Protein AF-A0A7V2NS72-F1 (afdb_monomer_lite)

Sequence (152 aa):
MERSGKQVSINKVNKILHVSPDTSKRYLSYFEKTYLIHLISRYGTTNEMILSPKKIFACDLGIKYLFVGERDLGSYFENYIYMNIRNSRDIFYLYQNRIEIDFITSDKILIESKYYSEMNEKQKKLFESYPAEKRILVNGIQELHKIDEIIA

Secondary structure (DSSP, 8-state):
-TTTTEE--HHHHHHHHT--HHHHHHHHHHHHHTTSEEEEPBSS-HHHHHHSPPEEEES-HHHHHHHHGGGGHHHHHHHHHHHHHTTTS-EEEEEETTEEEEEEETT-EEEEEESS-PPPHHHHHHHHHS--SEEEEEESGGGGGGGGGGT-

Foldseek 3Di:
DVQALHFDDLVVQCVVVVHDSVVSVVVVVVCCVVLQKPWAFEPDDPVRRVPGGTHIAGSDVVVVCVPPNPPCVQSSQLNVLCNLQVPQFRWHWYADPNETQSIAGPQFEGEHEAAQDDDDPVNVVCQVPPDGPHYYYQYHDVRCVSSVVSND

Structure (mmCIF, N/CA/C/O backbone):
data_AF-A0A7V2NS72-F1
#
_entry.id   AF-A0A7V2NS72-F1
#
loop_
_atom_site.group_PDB
_atom_site.id
_atom_site.type_symbol
_atom_site.label_atom_id
_atom_site.label_alt_id
_atom_site.label_comp_id
_atom_site.label_asym_id
_atom_site.label_entity_id
_atom_site.label_seq_id
_atom_site.pdbx_PDB_ins_code
_atom_site.Cartn_x
_atom_site.Cartn_y
_atom_site.Cartn_z
_atom_site.occupancy
_atom_site.B_iso_or_equiv
_atom_site.auth_seq_id
_atom_site.auth_comp_id
_atom_site.auth_asym_id
_atom_site.auth_atom_id
_atom_site.pdbx_PDB_model_num
ATOM 1 N N . MET A 1 1 ? 8.636 -7.579 -8.882 1.00 62.16 1 MET A N 1
ATOM 2 C CA . MET A 1 1 ? 8.288 -8.599 -7.871 1.00 62.16 1 MET A CA 1
ATOM 3 C C . MET A 1 1 ? 8.854 -8.289 -6.489 1.00 62.16 1 MET A C 1
ATOM 5 O O . MET A 1 1 ? 8.064 -8.077 -5.584 1.00 62.16 1 MET A O 1
ATOM 9 N N . GLU A 1 2 ? 10.174 -8.147 -6.317 1.00 69.19 2 GLU A N 1
ATOM 10 C CA . GLU A 1 2 ? 10.823 -7.829 -5.015 1.00 69.19 2 GLU A CA 1
ATOM 11 C C . GLU A 1 2 ? 10.318 -6.536 -4.333 1.00 69.19 2 GLU A C 1
ATOM 13 O O . GLU A 1 2 ? 10.476 -6.316 -3.137 1.00 69.19 2 GLU A O 1
ATOM 18 N N . ARG A 1 3 ? 9.696 -5.645 -5.108 1.00 71.19 3 ARG A N 1
ATOM 19 C CA . ARG A 1 3 ? 9.143 -4.366 -4.639 1.00 71.19 3 ARG A CA 1
ATOM 20 C C . ARG A 1 3 ? 7.637 -4.390 -4.388 1.00 71.19 3 ARG A C 1
ATOM 22 O O . ARG A 1 3 ? 7.044 -3.330 -4.248 1.00 71.19 3 ARG A O 1
ATOM 29 N N . SER A 1 4 ? 7.029 -5.569 -4.375 1.00 75.00 4 SER A N 1
ATOM 30 C CA . SER A 1 4 ? 5.638 -5.733 -3.963 1.00 75.00 4 SER A CA 1
ATOM 31 C C . SER A 1 4 ? 5.424 -5.160 -2.559 1.00 75.00 4 SER A C 1
ATOM 33 O O . SER A 1 4 ? 6.295 -5.310 -1.705 1.00 75.00 4 SER A O 1
ATOM 35 N N . GLY A 1 5 ? 4.289 -4.509 -2.322 1.00 74.31 5 GLY A N 1
ATOM 36 C CA . GLY A 1 5 ? 4.026 -3.816 -1.061 1.00 74.31 5 GLY A CA 1
ATOM 37 C C . GLY A 1 5 ? 4.900 -2.572 -0.859 1.00 74.31 5 GLY A C 1
ATOM 38 O O . GLY A 1 5 ? 5.053 -2.089 0.252 1.00 74.31 5 GLY A O 1
ATOM 39 N N . LYS A 1 6 ? 5.531 -2.025 -1.911 1.00 89.00 6 LYS A N 1
ATOM 40 C CA . LYS A 1 6 ? 6.343 -0.796 -1.807 1.00 89.00 6 LYS A CA 1
ATOM 41 C C . LYS A 1 6 ? 5.871 0.267 -2.788 1.00 89.00 6 LYS A C 1
ATOM 43 O O . LYS A 1 6 ? 5.380 -0.025 -3.878 1.00 89.00 6 LYS A O 1
ATOM 48 N N . GLN A 1 7 ? 6.080 1.524 -2.415 1.00 90.81 7 GLN A N 1
ATOM 49 C CA . GLN A 1 7 ? 5.826 2.673 -3.278 1.00 90.81 7 GLN A CA 1
ATOM 50 C C . GLN A 1 7 ? 6.767 2.676 -4.500 1.00 90.81 7 GLN A C 1
ATOM 52 O O . GLN A 1 7 ? 7.995 2.552 -4.382 1.00 90.81 7 GLN A O 1
ATOM 57 N N . VAL A 1 8 ? 6.204 2.841 -5.699 1.00 90.12 8 VAL A N 1
ATOM 58 C CA . VAL A 1 8 ? 6.950 2.882 -6.962 1.00 90.12 8 VAL A CA 1
ATOM 59 C C . VAL A 1 8 ? 7.426 4.299 -7.250 1.00 90.12 8 VAL A C 1
ATOM 61 O O . VAL A 1 8 ? 6.644 5.221 -7.459 1.00 90.12 8 VAL A O 1
ATOM 64 N N . SER A 1 9 ? 8.744 4.464 -7.349 1.00 90.19 9 SER A N 1
ATOM 65 C CA . SER A 1 9 ? 9.353 5.712 -7.808 1.00 90.19 9 SER A CA 1
ATOM 66 C C . SER A 1 9 ? 9.597 5.665 -9.314 1.00 90.19 9 SER A C 1
ATOM 68 O O . SER A 1 9 ? 10.502 4.965 -9.774 1.00 90.19 9 SER A O 1
ATOM 70 N N . ILE A 1 10 ? 8.844 6.465 -10.073 1.00 89.12 10 ILE A N 1
ATOM 71 C CA . ILE A 1 10 ? 9.042 6.649 -11.522 1.00 89.12 10 ILE A CA 1
ATOM 72 C C . ILE A 1 10 ? 10.473 7.101 -11.833 1.00 89.12 10 ILE A C 1
ATOM 74 O O . ILE A 1 10 ? 11.095 6.593 -12.760 1.00 89.12 10 ILE A O 1
ATOM 78 N N . ASN A 1 11 ? 11.037 7.990 -11.013 1.00 88.31 11 ASN A N 1
ATOM 79 C CA . ASN A 1 11 ? 12.413 8.457 -11.183 1.00 88.31 11 ASN A CA 1
ATOM 80 C C . ASN A 1 11 ? 13.432 7.325 -11.014 1.00 88.31 11 ASN A C 1
ATOM 82 O O . ASN A 1 11 ? 14.449 7.306 -11.703 1.00 88.31 11 ASN A O 1
ATOM 86 N N . LYS A 1 12 ? 13.168 6.366 -10.117 1.00 88.50 12 LYS A N 1
ATOM 87 C CA . LYS A 1 12 ? 14.033 5.193 -9.961 1.00 88.50 12 LYS A CA 1
ATOM 88 C C . LYS A 1 12 ? 13.905 4.235 -11.147 1.00 88.50 12 LYS A C 1
ATOM 90 O O . LYS A 1 12 ? 14.923 3.721 -11.591 1.00 88.50 12 LYS A O 1
ATOM 95 N N . VAL A 1 13 ? 12.694 4.034 -11.675 1.00 88.81 13 VAL A N 1
ATOM 96 C CA . VAL A 1 13 ? 12.466 3.214 -12.880 1.00 88.81 13 VAL A CA 1
ATOM 97 C C . VAL A 1 13 ? 13.191 3.808 -14.087 1.00 88.81 13 VAL A C 1
ATOM 99 O O . VAL A 1 13 ? 13.945 3.091 -14.737 1.00 88.81 13 VAL A O 1
ATOM 102 N N . ASN A 1 14 ? 13.048 5.117 -14.317 1.00 90.50 14 ASN A N 1
ATOM 103 C CA . ASN A 1 14 ? 13.777 5.854 -15.353 1.00 90.50 14 ASN A CA 1
ATOM 104 C C . ASN A 1 14 ? 15.283 5.573 -15.269 1.00 90.50 14 ASN A C 1
ATOM 106 O O . ASN A 1 14 ? 15.872 5.120 -16.243 1.00 90.50 14 ASN A O 1
ATOM 110 N N . LYS A 1 15 ? 15.887 5.775 -14.090 1.00 92.62 15 LYS A N 1
ATOM 111 C CA . LYS A 1 15 ? 17.335 5.599 -13.902 1.00 92.62 15 LYS A CA 1
ATOM 112 C C . LYS A 1 15 ? 17.819 4.174 -14.170 1.00 92.62 15 LYS A C 1
ATOM 114 O O . LYS A 1 15 ? 18.928 4.018 -14.655 1.00 92.62 15 LYS A O 1
ATOM 119 N N . ILE A 1 16 ? 17.018 3.161 -13.831 1.00 92.00 16 ILE A N 1
ATOM 120 C CA . ILE A 1 16 ? 17.375 1.747 -14.033 1.00 92.00 16 ILE A CA 1
ATOM 121 C C . ILE A 1 16 ? 17.236 1.349 -15.504 1.00 92.00 16 ILE A C 1
ATOM 123 O O . ILE A 1 16 ? 18.078 0.633 -16.028 1.00 92.00 16 ILE A O 1
ATOM 127 N N . LEU A 1 17 ? 16.160 1.787 -16.159 1.00 92.50 17 LEU A N 1
ATOM 128 C CA . LEU A 1 17 ? 15.854 1.405 -17.539 1.00 92.50 17 LEU A CA 1
ATOM 129 C C . LEU A 1 17 ? 16.467 2.353 -18.578 1.00 92.50 17 LEU A C 1
ATOM 131 O O . LEU A 1 17 ? 16.366 2.083 -19.769 1.00 92.50 17 LEU A O 1
ATOM 135 N N . HIS A 1 18 ? 17.068 3.462 -18.141 1.00 93.94 18 HIS A N 1
ATOM 136 C CA . HIS A 1 18 ? 17.579 4.540 -18.989 1.00 9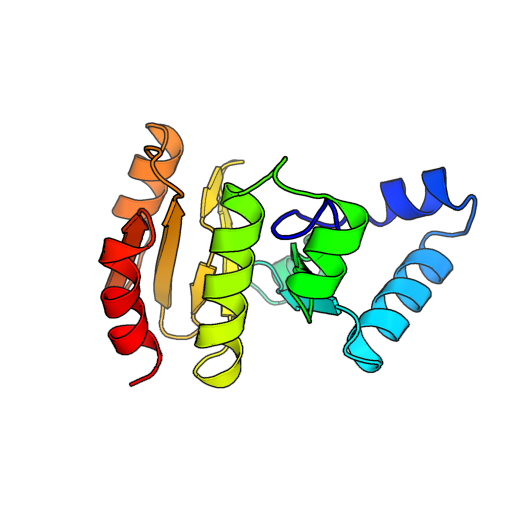3.94 18 HIS A CA 1
ATOM 137 C C . HIS A 1 18 ? 16.526 5.099 -19.968 1.00 93.94 18 HIS A C 1
ATOM 139 O O . HIS A 1 18 ? 16.819 5.382 -21.126 1.00 93.94 18 HIS A O 1
ATOM 145 N N . VAL A 1 19 ? 15.284 5.280 -19.499 1.00 95.06 19 VAL A N 1
ATOM 146 C CA . VAL A 1 19 ? 14.161 5.809 -20.302 1.00 95.06 19 VAL A CA 1
ATOM 147 C C . VAL A 1 19 ? 13.518 7.027 -19.653 1.00 95.06 19 VAL A C 1
ATOM 149 O O . VAL A 1 19 ? 13.561 7.186 -18.439 1.00 95.06 19 VAL A O 1
ATOM 152 N N . SER A 1 20 ? 12.834 7.867 -20.436 1.00 95.56 20 SER A N 1
ATOM 153 C CA . SER A 1 20 ? 12.170 9.065 -19.906 1.00 95.56 20 SER A CA 1
ATOM 154 C C . SER A 1 20 ? 11.144 8.753 -18.793 1.00 95.56 20 SER A C 1
ATOM 156 O O . SER A 1 20 ? 10.574 7.652 -18.752 1.00 95.56 20 SER A O 1
ATOM 158 N N . PRO A 1 21 ? 10.843 9.714 -17.891 1.00 92.56 21 PRO A N 1
ATOM 159 C CA . PRO A 1 21 ? 9.808 9.532 -16.870 1.00 92.56 21 PRO A CA 1
ATOM 160 C C . PRO A 1 21 ? 8.437 9.199 -17.468 1.00 92.56 21 PRO A C 1
ATOM 162 O O . PRO A 1 21 ? 7.705 8.386 -16.909 1.00 92.56 21 PRO A O 1
ATOM 165 N N . ASP A 1 22 ? 8.106 9.797 -18.614 1.00 93.88 22 ASP A N 1
ATOM 166 C CA . ASP A 1 22 ? 6.864 9.526 -19.341 1.00 93.88 22 ASP A CA 1
ATOM 167 C C . ASP A 1 22 ? 6.801 8.072 -19.833 1.00 93.88 22 ASP A C 1
ATOM 169 O O . ASP A 1 22 ? 5.841 7.353 -19.557 1.00 93.88 22 ASP A O 1
ATOM 173 N N . THR A 1 23 ? 7.884 7.586 -20.447 1.00 95.19 23 THR A N 1
ATOM 174 C CA . THR A 1 23 ? 7.988 6.185 -20.884 1.00 95.19 23 THR A CA 1
ATOM 175 C C . THR A 1 23 ? 7.902 5.220 -19.702 1.00 95.19 23 THR A C 1
ATOM 177 O O . THR A 1 23 ? 7.202 4.213 -19.779 1.00 95.19 23 THR A O 1
ATOM 180 N N . SER A 1 24 ? 8.532 5.560 -18.575 1.00 93.81 24 SER A N 1
ATOM 181 C CA . SER A 1 24 ? 8.445 4.772 -17.339 1.00 93.81 24 SER A CA 1
ATOM 182 C C . SER A 1 24 ? 7.003 4.665 -16.825 1.00 93.81 24 SER A C 1
ATOM 184 O O . SER A 1 24 ? 6.560 3.576 -16.459 1.00 93.81 24 SER A O 1
ATOM 186 N N . LYS A 1 25 ? 6.247 5.775 -16.826 1.00 92.44 25 LYS A N 1
ATOM 187 C CA . LYS A 1 25 ? 4.819 5.779 -16.460 1.00 92.44 25 LYS A CA 1
ATOM 188 C C . LYS A 1 25 ? 3.989 4.942 -17.430 1.00 92.44 25 LYS A C 1
ATOM 190 O O . LYS A 1 25 ? 3.136 4.175 -16.991 1.00 92.44 25 LYS A O 1
ATOM 195 N N . ARG A 1 26 ? 4.255 5.063 -18.733 1.00 94.81 26 ARG A N 1
ATOM 196 C CA . ARG A 1 26 ? 3.550 4.316 -19.778 1.00 94.81 26 ARG A CA 1
ATOM 197 C C . ARG A 1 26 ? 3.747 2.808 -19.628 1.00 94.81 26 ARG A C 1
ATOM 199 O O . ARG A 1 26 ? 2.763 2.079 -19.637 1.00 94.81 26 ARG A O 1
ATOM 206 N N . TYR A 1 27 ? 4.975 2.344 -19.397 1.00 94.25 27 TYR A N 1
ATOM 207 C CA . TYR A 1 27 ? 5.249 0.925 -19.133 1.00 94.25 27 TYR A CA 1
ATOM 208 C C . TYR A 1 27 ? 4.551 0.418 -17.875 1.00 94.25 27 TYR A C 1
ATOM 210 O O . TYR A 1 27 ? 3.945 -0.651 -17.902 1.00 94.25 27 TYR A O 1
ATOM 218 N N . LEU A 1 28 ? 4.570 1.202 -16.795 1.00 92.75 28 LEU A N 1
ATOM 219 C CA . LEU A 1 28 ? 3.858 0.836 -15.574 1.00 92.75 28 LEU A CA 1
ATOM 220 C C . LEU A 1 28 ? 2.346 0.703 -15.825 1.00 92.75 28 LEU A C 1
ATOM 222 O O . LEU A 1 28 ? 1.736 -0.264 -15.379 1.00 92.75 28 LEU A O 1
ATOM 226 N N . SER A 1 29 ? 1.761 1.623 -16.600 1.00 94.12 29 SER A N 1
ATOM 227 C CA . SER A 1 29 ? 0.352 1.553 -17.003 1.00 94.12 29 SER A CA 1
ATOM 228 C C . SER A 1 29 ? 0.054 0.337 -17.883 1.00 94.12 29 SER A C 1
ATOM 230 O O . SER A 1 29 ? -1.008 -0.260 -17.746 1.00 94.12 29 SER A O 1
ATOM 232 N N . TYR A 1 30 ? 0.969 -0.067 -18.767 1.00 95.94 30 TYR A N 1
ATOM 233 C CA . TYR A 1 30 ? 0.793 -1.279 -19.569 1.00 95.94 30 TYR A CA 1
ATOM 234 C C . TYR A 1 30 ? 0.767 -2.537 -18.704 1.00 95.94 30 TYR A C 1
ATOM 236 O O . TYR A 1 30 ? -0.100 -3.382 -18.907 1.00 95.94 30 TYR A O 1
ATOM 244 N N . PHE A 1 31 ? 1.649 -2.648 -17.709 1.00 94.19 31 PHE A N 1
ATOM 245 C CA . PHE A 1 31 ? 1.627 -3.776 -16.774 1.00 94.19 31 PHE A CA 1
ATOM 246 C C . PHE A 1 31 ? 0.359 -3.811 -15.918 1.00 94.19 31 PHE A C 1
ATOM 248 O O . PHE A 1 31 ? -0.186 -4.886 -15.686 1.00 94.19 31 PHE A O 1
ATOM 255 N N . GLU A 1 32 ? -0.138 -2.650 -15.488 1.00 95.00 32 GLU A N 1
ATOM 256 C CA . GLU A 1 32 ? -1.410 -2.547 -14.763 1.00 95.00 32 GLU A CA 1
ATOM 257 C C . GLU A 1 32 ? -2.592 -2.982 -15.651 1.00 95.00 32 GLU A C 1
ATOM 259 O O . GLU A 1 32 ? -3.387 -3.831 -15.259 1.00 95.00 32 GLU A O 1
ATOM 264 N N . LYS A 1 33 ? -2.670 -2.476 -16.891 1.00 96.31 33 LYS A N 1
ATOM 265 C CA . LYS A 1 33 ? -3.748 -2.794 -17.850 1.00 96.31 33 LYS A CA 1
ATOM 266 C C . LYS A 1 33 ? -3.740 -4.240 -18.349 1.00 96.31 33 LYS A C 1
ATOM 268 O O . LYS A 1 33 ? -4.765 -4.726 -18.808 1.00 96.31 33 LYS A O 1
ATOM 273 N N . THR A 1 34 ? -2.591 -4.907 -18.292 1.00 95.38 34 THR A N 1
ATOM 274 C CA . THR A 1 34 ? -2.436 -6.325 -18.661 1.00 95.38 34 THR A CA 1
ATOM 275 C C . THR A 1 34 ? -2.535 -7.257 -17.456 1.00 95.38 34 THR A C 1
ATOM 277 O O . THR A 1 34 ? -2.247 -8.442 -17.584 1.00 95.38 34 THR A O 1
ATOM 280 N N . TYR A 1 35 ? -2.948 -6.741 -16.291 1.00 91.75 35 TYR A N 1
ATOM 281 C CA . TYR A 1 35 ? -3.104 -7.503 -15.049 1.00 91.75 35 TYR A CA 1
ATOM 282 C C . TYR A 1 35 ? -1.822 -8.206 -14.581 1.00 91.75 35 TYR A C 1
ATOM 284 O O . TYR A 1 35 ? -1.883 -9.140 -13.790 1.00 91.75 35 TYR A O 1
ATOM 292 N N . LEU A 1 36 ? -0.646 -7.746 -15.022 1.00 92.19 36 LEU A N 1
ATOM 293 C CA . LEU A 1 36 ? 0.635 -8.264 -14.536 1.00 92.19 36 LEU A CA 1
ATOM 294 C C . LEU A 1 36 ? 0.960 -7.729 -13.141 1.00 92.19 36 LEU A C 1
ATOM 296 O O . LEU A 1 36 ? 1.643 -8.389 -12.355 1.00 92.19 36 LEU A O 1
ATOM 300 N N . ILE A 1 37 ? 0.477 -6.527 -12.836 1.00 94.62 37 ILE A N 1
ATOM 301 C CA . ILE A 1 37 ? 0.626 -5.879 -11.536 1.00 94.62 37 ILE A CA 1
ATOM 302 C C . ILE A 1 37 ? -0.675 -5.183 -11.155 1.00 94.62 37 ILE A C 1
ATOM 304 O O . ILE A 1 37 ? -1.473 -4.811 -12.014 1.00 94.62 37 ILE A O 1
ATOM 308 N N . HIS A 1 38 ? -0.822 -4.912 -9.867 1.00 95.50 38 HIS A N 1
ATOM 309 C CA . HIS A 1 38 ? -1.833 -4.003 -9.354 1.00 95.50 38 HIS A CA 1
ATOM 310 C C . HIS A 1 38 ? -1.169 -2.784 -8.729 1.00 95.50 38 HIS A C 1
ATOM 312 O O . HIS A 1 38 ? -0.085 -2.888 -8.148 1.00 95.50 38 HIS A O 1
ATOM 318 N N . LEU A 1 39 ? -1.813 -1.625 -8.851 1.00 95.56 39 LEU A N 1
ATOM 319 C CA . LEU A 1 39 ? -1.358 -0.392 -8.227 1.00 95.56 39 LEU A CA 1
ATOM 320 C C . LEU A 1 39 ? -2.472 0.174 -7.354 1.00 95.56 39 LEU A C 1
ATOM 322 O O . LEU A 1 39 ? -3.595 0.337 -7.822 1.00 95.56 39 LEU A O 1
ATOM 326 N N . ILE A 1 40 ? -2.141 0.540 -6.120 1.00 96.12 40 ILE A N 1
ATOM 327 C CA . ILE A 1 40 ? -3.054 1.282 -5.247 1.00 96.12 40 ILE A CA 1
ATOM 328 C C . ILE A 1 40 ? -2.518 2.686 -4.988 1.00 96.12 40 ILE A C 1
ATOM 330 O O . ILE A 1 40 ? -1.305 2.909 -4.885 1.00 96.12 40 ILE A O 1
ATOM 334 N N . SER A 1 41 ? -3.435 3.644 -4.915 1.00 96.62 41 SER A N 1
ATOM 335 C CA . SER A 1 41 ? -3.122 5.050 -4.662 1.00 96.62 41 SER A CA 1
ATOM 336 C C . SER A 1 41 ? -3.036 5.334 -3.164 1.00 96.62 41 SER A C 1
ATOM 338 O O . SER A 1 41 ? -3.532 4.569 -2.335 1.00 96.62 41 SER A O 1
ATOM 340 N N . ARG A 1 42 ? -2.417 6.463 -2.813 1.00 97.00 42 ARG A N 1
ATOM 341 C CA . ARG A 1 42 ? -2.452 6.984 -1.445 1.00 97.00 42 ARG A CA 1
ATOM 342 C C . ARG A 1 42 ? -3.862 7.454 -1.117 1.00 97.00 42 ARG A C 1
ATOM 344 O O . ARG A 1 42 ? -4.484 8.099 -1.954 1.00 97.00 42 ARG A O 1
ATOM 351 N N . TYR A 1 43 ? -4.325 7.206 0.097 1.00 97.19 43 TYR A N 1
ATOM 352 C CA . TYR A 1 43 ? -5.556 7.791 0.605 1.00 97.19 43 TYR A CA 1
ATOM 353 C C . TYR A 1 43 ? -5.373 9.284 0.885 1.00 97.19 43 TYR A C 1
ATOM 355 O O . TYR A 1 43 ? -4.391 9.688 1.515 1.00 97.19 43 TYR A O 1
ATOM 363 N N . GLY A 1 44 ? -6.312 10.105 0.421 1.00 94.69 44 GLY A N 1
ATOM 364 C CA . GLY A 1 44 ? -6.263 11.551 0.594 1.00 94.69 44 GLY A CA 1
ATOM 365 C C . GLY A 1 44 ? -7.113 12.285 -0.433 1.00 94.69 44 GLY A C 1
ATOM 366 O O . GLY A 1 44 ? -8.005 11.717 -1.058 1.00 94.69 44 GLY A O 1
ATOM 367 N N . THR A 1 45 ? -6.821 13.568 -0.608 1.00 94.38 45 THR A N 1
ATOM 368 C CA . THR A 1 45 ? -7.475 14.397 -1.630 1.00 94.38 45 THR A CA 1
ATOM 369 C C . THR A 1 45 ? -7.117 13.935 -3.046 1.00 94.38 45 THR A C 1
ATOM 371 O O . THR A 1 45 ? -6.066 13.333 -3.264 1.00 94.38 45 THR A O 1
ATOM 374 N N . THR A 1 46 ? -7.927 14.294 -4.046 1.00 92.12 46 THR A N 1
ATOM 375 C CA . THR A 1 46 ? -7.667 13.971 -5.463 1.00 92.12 46 THR A CA 1
ATOM 376 C C . THR A 1 46 ? -6.247 14.341 -5.905 1.00 92.12 46 THR A C 1
ATOM 378 O O . THR A 1 46 ? -5.577 13.567 -6.5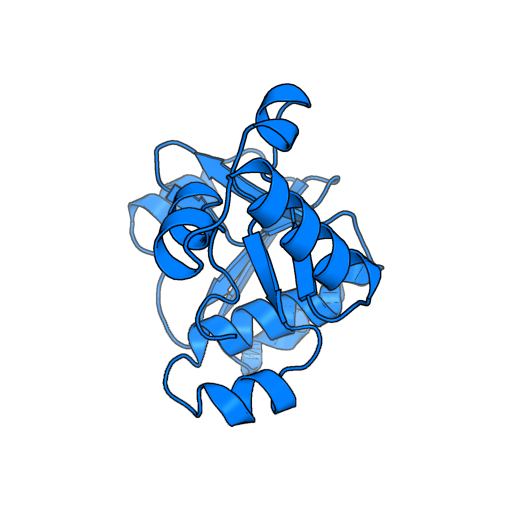86 1.00 92.12 46 THR A O 1
ATOM 381 N N . ASN A 1 47 ? -5.746 15.498 -5.463 1.00 92.31 47 ASN A N 1
ATOM 382 C CA . ASN A 1 47 ? -4.384 15.935 -5.765 1.00 92.31 47 ASN A CA 1
ATOM 383 C C . ASN A 1 47 ? -3.333 15.029 -5.114 1.00 92.31 47 ASN A C 1
ATOM 385 O O . ASN A 1 47 ? -2.360 14.652 -5.766 1.00 92.31 47 ASN A O 1
ATOM 389 N N . GLU A 1 48 ? -3.523 14.641 -3.852 1.00 92.62 48 GLU A N 1
ATOM 390 C CA . GLU A 1 48 ? -2.614 13.709 -3.181 1.00 92.62 48 GLU A CA 1
ATOM 391 C C . GLU A 1 48 ? -2.617 12.336 -3.849 1.00 92.62 48 GLU A C 1
ATOM 393 O O . GLU A 1 48 ? -1.546 11.756 -4.018 1.00 92.62 48 GLU A O 1
ATOM 398 N N . MET A 1 49 ? -3.781 11.842 -4.273 1.00 92.56 49 MET A N 1
ATOM 399 C CA . MET A 1 49 ? -3.912 10.563 -4.974 1.00 92.56 49 MET A CA 1
ATOM 400 C C . MET A 1 49 ? -3.152 10.557 -6.306 1.00 92.56 49 MET A C 1
ATOM 402 O O . MET A 1 49 ? -2.497 9.571 -6.633 1.00 92.56 49 MET A O 1
ATOM 406 N N . ILE A 1 50 ? -3.222 11.655 -7.069 1.00 89.50 50 ILE A N 1
ATOM 407 C CA . ILE A 1 50 ? -2.569 11.783 -8.382 1.00 89.50 50 ILE A CA 1
ATOM 408 C C . ILE A 1 50 ? -1.052 11.971 -8.244 1.00 89.50 50 ILE A C 1
ATOM 410 O O . ILE A 1 50 ? -0.283 11.415 -9.030 1.00 89.50 50 ILE A O 1
ATOM 414 N N . LEU A 1 51 ? -0.614 12.785 -7.279 1.00 89.69 51 LEU A N 1
ATOM 415 C CA . LEU A 1 51 ? 0.791 13.177 -7.138 1.00 89.69 51 LEU A CA 1
ATOM 416 C C . LEU A 1 51 ? 1.624 12.165 -6.344 1.00 89.69 51 LEU A C 1
ATOM 418 O O . LEU A 1 51 ? 2.843 12.101 -6.528 1.00 89.69 51 LEU A O 1
ATOM 422 N N . SER A 1 52 ? 0.996 11.398 -5.451 1.00 93.50 52 SER A N 1
ATOM 423 C CA . SER A 1 52 ? 1.720 10.461 -4.592 1.00 93.50 52 SER A CA 1
ATOM 424 C C . SER A 1 52 ? 2.158 9.207 -5.360 1.00 93.50 52 SER A C 1
ATOM 426 O O . SER A 1 52 ? 1.450 8.736 -6.253 1.00 93.50 52 SER A O 1
ATOM 428 N N . PRO A 1 53 ? 3.318 8.624 -5.012 1.00 93.62 53 PRO A N 1
ATOM 429 C CA . PRO A 1 53 ? 3.732 7.329 -5.539 1.00 93.62 53 PRO A CA 1
ATOM 430 C C . PRO A 1 53 ? 2.672 6.248 -5.294 1.00 93.62 53 PRO A C 1
ATOM 432 O O . PRO A 1 53 ? 2.198 6.091 -4.177 1.00 93.62 53 PRO A O 1
ATOM 435 N N . LYS A 1 54 ? 2.331 5.450 -6.308 1.00 95.12 54 LYS A N 1
ATOM 436 C CA . LYS A 1 54 ? 1.451 4.289 -6.106 1.00 95.12 54 LYS A CA 1
ATOM 437 C C . LYS A 1 54 ? 2.209 3.133 -5.447 1.00 95.12 54 LYS A C 1
ATOM 439 O O . LYS A 1 54 ? 3.399 2.945 -5.720 1.00 95.12 54 LYS A O 1
ATOM 444 N N . LYS A 1 55 ? 1.527 2.328 -4.635 1.00 95.44 55 LYS A N 1
ATOM 445 C CA . LYS A 1 55 ? 2.051 1.068 -4.082 1.00 95.44 55 LYS A CA 1
ATOM 446 C C . LYS A 1 55 ? 1.760 -0.070 -5.066 1.00 95.44 55 LYS A C 1
ATOM 448 O O . LYS A 1 55 ? 0.682 -0.093 -5.654 1.00 95.44 55 LYS A O 1
ATOM 453 N N . ILE A 1 56 ? 2.730 -0.957 -5.306 1.00 95.06 56 ILE A N 1
ATOM 454 C CA . ILE A 1 56 ? 2.636 -2.033 -6.313 1.00 95.06 56 ILE A CA 1
ATOM 455 C C . ILE A 1 56 ? 2.436 -3.400 -5.671 1.00 95.06 56 ILE A C 1
ATOM 457 O O . ILE A 1 56 ? 3.123 -3.732 -4.710 1.00 95.06 56 ILE A O 1
ATOM 461 N N . PHE A 1 57 ? 1.577 -4.222 -6.262 1.00 95.94 57 PHE A N 1
ATOM 462 C CA . PHE A 1 57 ? 1.361 -5.614 -5.877 1.00 95.94 57 PHE A CA 1
ATOM 463 C C . PHE A 1 57 ? 1.499 -6.537 -7.083 1.00 95.94 57 PHE A C 1
ATOM 465 O O . PHE A 1 57 ? 1.194 -6.158 -8.216 1.00 95.94 57 PHE A O 1
ATOM 472 N N . ALA A 1 58 ? 1.997 -7.744 -6.839 1.00 95.00 58 ALA A N 1
ATOM 473 C CA . ALA A 1 58 ? 2.000 -8.806 -7.830 1.00 95.00 58 ALA A CA 1
ATOM 474 C C . ALA A 1 58 ? 0.584 -9.370 -7.987 1.00 95.00 58 ALA A C 1
ATOM 476 O O . ALA A 1 58 ? -0.130 -9.527 -6.995 1.00 95.00 58 ALA A O 1
ATOM 477 N N . CYS A 1 59 ? 0.205 -9.700 -9.222 1.00 94.31 59 CYS A N 1
ATOM 478 C CA . CYS A 1 59 ? -1.036 -10.422 -9.503 1.00 94.31 59 CYS A CA 1
ATOM 479 C C . CYS A 1 59 ? -0.994 -11.878 -9.014 1.00 94.31 59 CYS A C 1
ATOM 481 O O . CYS A 1 59 ? -2.020 -12.429 -8.632 1.00 94.31 59 CYS A O 1
ATOM 483 N N . ASP A 1 60 ? 0.195 -12.485 -9.006 1.00 93.94 60 ASP A N 1
ATOM 484 C CA . ASP A 1 60 ? 0.403 -13.889 -8.677 1.00 93.94 60 ASP A CA 1
ATOM 485 C C . ASP A 1 60 ? 1.625 -14.051 -7.758 1.00 93.94 60 ASP A C 1
ATOM 487 O O . ASP A 1 60 ? 2.740 -13.596 -8.060 1.00 93.94 60 ASP A O 1
ATOM 491 N N . LEU A 1 61 ? 1.406 -14.687 -6.604 1.00 93.75 61 LEU A N 1
ATOM 492 C CA . LEU A 1 61 ? 2.446 -14.910 -5.599 1.00 93.75 61 LEU A CA 1
ATOM 493 C C . LEU A 1 61 ? 3.430 -16.013 -6.002 1.00 93.75 61 LEU A C 1
ATOM 495 O O . LEU A 1 61 ? 4.584 -15.946 -5.591 1.00 93.75 61 LEU A O 1
ATOM 499 N N . GLY A 1 62 ? 3.019 -16.982 -6.821 1.00 93.44 62 GLY A N 1
ATOM 500 C CA . GLY A 1 62 ? 3.891 -18.021 -7.367 1.00 93.44 62 GLY A CA 1
ATOM 501 C C . GLY A 1 62 ? 4.900 -17.444 -8.356 1.00 93.44 62 GLY A C 1
ATOM 502 O O . GLY A 1 62 ? 6.097 -17.713 -8.245 1.00 93.44 62 GLY A O 1
ATOM 503 N N . ILE A 1 63 ? 4.464 -16.547 -9.248 1.00 91.69 63 ILE A N 1
ATOM 504 C CA . ILE A 1 63 ? 5.388 -15.797 -10.114 1.00 91.69 63 ILE A CA 1
ATOM 505 C C . ILE A 1 63 ? 6.331 -14.956 -9.245 1.00 91.69 63 ILE A C 1
ATOM 507 O O . ILE A 1 63 ? 7.533 -14.905 -9.498 1.00 91.69 63 ILE A O 1
ATOM 511 N N . LYS A 1 64 ? 5.825 -14.299 -8.191 1.00 91.88 64 LYS A N 1
ATOM 512 C CA . LYS A 1 64 ? 6.681 -13.524 -7.278 1.00 91.88 64 LYS A CA 1
ATOM 513 C C . LYS A 1 64 ? 7.729 -14.421 -6.609 1.00 91.88 64 LYS A C 1
ATOM 515 O O . LYS A 1 64 ? 8.901 -14.040 -6.586 1.00 91.88 64 LYS A O 1
ATOM 520 N N . TYR A 1 65 ? 7.318 -15.604 -6.154 1.00 93.75 65 TYR A N 1
ATOM 521 C CA . TYR A 1 65 ? 8.176 -16.628 -5.561 1.00 93.75 65 TYR A CA 1
ATOM 522 C C . TYR A 1 65 ? 9.272 -17.088 -6.510 1.00 93.75 65 TYR A C 1
ATOM 524 O O . TYR A 1 65 ? 10.432 -17.115 -6.108 1.00 93.75 65 TYR A O 1
ATOM 532 N N . LEU A 1 66 ? 8.949 -17.314 -7.783 1.00 93.50 66 LEU A N 1
ATOM 533 C CA . LEU A 1 66 ? 9.929 -17.698 -8.797 1.00 93.50 66 LEU A CA 1
ATOM 534 C C . LEU A 1 66 ? 11.100 -16.703 -8.906 1.00 93.50 66 LEU A C 1
ATOM 536 O O . LEU A 1 66 ? 12.243 -17.114 -9.082 1.00 93.50 66 LEU A O 1
ATOM 540 N N . PHE A 1 67 ? 10.838 -15.397 -8.779 1.00 89.31 67 PHE A N 1
ATOM 541 C CA . PHE A 1 67 ? 11.880 -14.365 -8.877 1.00 89.31 67 PHE A CA 1
ATOM 542 C C . PHE A 1 67 ? 12.555 -14.023 -7.541 1.00 89.31 67 PHE A C 1
ATOM 544 O O . PHE A 1 67 ? 13.716 -13.609 -7.523 1.00 89.31 67 PHE A O 1
ATOM 551 N N . VAL A 1 68 ? 11.829 -14.099 -6.423 1.00 90.44 68 VAL A N 1
ATOM 552 C CA . VAL A 1 68 ? 12.288 -13.558 -5.130 1.00 90.44 68 VAL A CA 1
ATOM 553 C C . VAL A 1 68 ? 12.671 -14.658 -4.137 1.00 90.44 68 VAL A C 1
ATOM 555 O O . VAL A 1 68 ? 13.579 -14.435 -3.332 1.00 90.44 68 VAL A O 1
ATOM 558 N N . GLY A 1 69 ? 12.045 -15.832 -4.201 1.00 91.50 69 GLY A N 1
ATOM 559 C CA . GLY A 1 69 ? 12.148 -16.880 -3.186 1.00 91.50 69 GLY A CA 1
ATOM 560 C C . GLY A 1 69 ? 11.564 -16.437 -1.840 1.00 91.50 69 GLY A C 1
ATOM 561 O O . GLY A 1 69 ? 10.703 -15.557 -1.783 1.00 91.50 69 GLY A O 1
ATOM 562 N N . GLU A 1 70 ? 12.081 -16.996 -0.747 1.00 89.50 70 GLU A N 1
ATOM 563 C CA . GLU A 1 70 ? 11.576 -16.809 0.630 1.00 89.50 70 GLU A CA 1
ATOM 564 C C . GLU A 1 70 ? 12.096 -15.549 1.340 1.00 89.50 70 GLU A C 1
ATOM 566 O O . GLU A 1 70 ? 11.862 -15.343 2.527 1.00 89.50 70 GLU A O 1
ATOM 571 N N . ARG A 1 71 ? 12.797 -14.668 0.622 1.00 86.81 71 ARG A N 1
ATOM 572 C CA . ARG A 1 71 ? 13.527 -13.536 1.218 1.00 86.81 71 ARG A CA 1
ATOM 573 C C . ARG A 1 71 ? 12.648 -12.455 1.858 1.00 86.81 71 ARG A C 1
ATOM 575 O O . ARG A 1 71 ? 13.161 -11.675 2.651 1.00 86.81 71 ARG A O 1
ATOM 582 N N . ASP A 1 72 ? 11.366 -12.364 1.499 1.00 86.38 72 ASP A N 1
ATOM 583 C CA . ASP A 1 72 ? 10.482 -11.265 1.926 1.00 86.38 72 ASP A CA 1
ATOM 584 C C . ASP A 1 72 ? 9.056 -11.755 2.243 1.00 86.38 72 ASP A C 1
ATOM 586 O O . ASP A 1 72 ? 8.080 -11.353 1.604 1.00 86.38 72 ASP A O 1
ATOM 590 N N . LEU A 1 73 ? 8.936 -12.673 3.214 1.00 91.94 73 LEU A N 1
ATOM 591 C CA . LEU A 1 73 ? 7.653 -13.255 3.650 1.00 91.94 73 LEU A CA 1
ATOM 592 C C . LEU A 1 73 ? 6.632 -12.198 4.095 1.00 91.94 73 LEU A C 1
ATOM 594 O O . LEU A 1 73 ? 5.450 -12.342 3.793 1.00 91.94 73 LEU A O 1
ATOM 598 N N . GLY A 1 74 ? 7.083 -11.103 4.716 1.00 93.25 74 GLY A N 1
ATOM 599 C CA . GLY A 1 74 ? 6.221 -9.969 5.061 1.00 93.25 74 GLY A CA 1
ATOM 600 C C . GLY A 1 74 ? 5.547 -9.360 3.830 1.00 93.25 74 GLY A C 1
ATOM 601 O O . GLY A 1 74 ? 4.328 -9.216 3.801 1.00 93.25 74 GLY A O 1
ATOM 602 N N . SER A 1 75 ? 6.311 -9.108 2.763 1.00 93.81 75 SER A N 1
ATOM 603 C CA . SER A 1 75 ? 5.756 -8.618 1.498 1.00 93.81 75 SER A CA 1
ATOM 604 C C . SER A 1 75 ? 4.838 -9.639 0.810 1.00 93.81 75 SER A C 1
ATOM 606 O O . SER A 1 75 ? 3.917 -9.248 0.089 1.00 93.81 75 SER A O 1
ATOM 608 N N . TYR A 1 76 ? 5.081 -10.952 0.936 1.00 95.44 76 TYR A N 1
ATOM 609 C CA . TYR A 1 76 ? 4.127 -11.961 0.436 1.00 95.44 76 TYR A CA 1
ATOM 610 C C . TYR A 1 76 ? 2.813 -11.906 1.193 1.00 95.44 76 TYR A C 1
ATOM 612 O O . TYR A 1 76 ? 1.765 -11.918 0.557 1.00 95.44 76 TYR A O 1
ATOM 620 N N . PHE A 1 77 ? 2.880 -11.814 2.517 1.00 96.06 77 PHE A N 1
ATOM 621 C CA . PHE A 1 77 ? 1.708 -11.758 3.373 1.00 96.06 77 PHE A CA 1
ATOM 622 C C . PHE A 1 77 ? 0.857 -10.516 3.087 1.00 96.06 77 PHE A C 1
ATOM 624 O O . PHE A 1 77 ? -0.340 -10.625 2.841 1.00 96.06 77 PHE A O 1
ATOM 631 N N . GLU A 1 78 ? 1.492 -9.353 2.970 1.00 96.56 78 GLU A N 1
ATOM 632 C CA . GLU A 1 78 ? 0.816 -8.109 2.606 1.00 96.56 78 GLU A CA 1
ATOM 633 C C . GLU A 1 78 ? 0.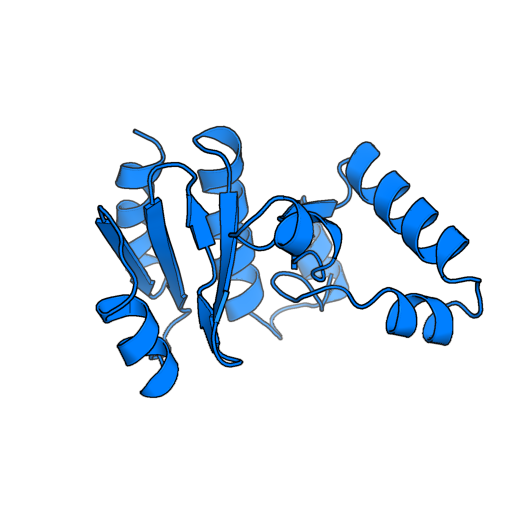161 -8.192 1.211 1.00 96.56 78 GLU A C 1
ATOM 635 O O . GLU A 1 78 ? -1.001 -7.827 1.028 1.00 96.56 78 GLU A O 1
ATOM 640 N N . ASN A 1 79 ? 0.871 -8.738 0.215 1.00 96.69 79 ASN A N 1
ATOM 641 C CA . ASN A 1 79 ? 0.311 -8.951 -1.122 1.00 96.69 79 ASN A CA 1
ATOM 642 C C . ASN A 1 79 ? -0.838 -9.967 -1.097 1.00 96.69 79 ASN A C 1
ATOM 644 O O . ASN A 1 79 ? -1.803 -9.797 -1.838 1.00 96.69 79 ASN A O 1
ATOM 648 N N . TYR A 1 80 ? -0.749 -11.013 -0.277 1.00 96.31 80 TYR A N 1
ATOM 649 C CA . TYR A 1 80 ? -1.825 -11.981 -0.101 1.00 96.31 80 TYR A CA 1
ATOM 650 C C . TYR A 1 80 ? -3.077 -11.298 0.452 1.00 96.31 80 TYR A C 1
ATOM 652 O O . TYR A 1 80 ? -4.152 -11.448 -0.124 1.00 96.31 80 TYR A O 1
ATOM 660 N N . ILE A 1 81 ? -2.934 -10.485 1.502 1.00 96.56 81 ILE A N 1
ATOM 661 C CA . ILE A 1 81 ? -4.040 -9.710 2.078 1.00 96.56 81 ILE A CA 1
ATOM 662 C C . ILE A 1 81 ? -4.681 -8.828 1.007 1.00 96.56 81 ILE A C 1
ATOM 664 O O . ILE A 1 81 ? -5.888 -8.925 0.793 1.00 96.56 81 ILE A O 1
ATOM 668 N N . TYR A 1 82 ? -3.877 -8.059 0.264 1.00 96.62 82 TYR A N 1
ATOM 669 C CA . TYR A 1 82 ? -4.370 -7.234 -0.841 1.00 96.62 82 TYR A CA 1
ATOM 670 C C . TYR A 1 82 ? -5.191 -8.043 -1.857 1.00 96.62 82 TYR A C 1
ATOM 672 O O . TYR A 1 82 ? -6.288 -7.633 -2.236 1.00 96.62 82 TYR A O 1
ATOM 680 N N . MET A 1 83 ? -4.694 -9.209 -2.282 1.00 95.31 83 MET A N 1
ATOM 681 C CA . MET A 1 83 ? -5.376 -10.038 -3.281 1.00 95.31 83 MET A CA 1
ATOM 682 C C . MET A 1 83 ? -6.740 -10.555 -2.817 1.00 95.31 83 MET A C 1
ATOM 684 O O . MET A 1 83 ? -7.608 -10.760 -3.667 1.00 95.31 83 MET A O 1
ATOM 688 N N . ASN A 1 84 ? -6.937 -10.725 -1.507 1.00 94.81 84 ASN A N 1
ATOM 689 C CA . ASN A 1 84 ? -8.212 -11.150 -0.929 1.00 94.81 84 ASN A CA 1
ATOM 690 C C . ASN A 1 84 ? -9.218 -9.992 -0.817 1.00 94.81 84 ASN A C 1
ATOM 692 O O . ASN A 1 84 ? -10.399 -10.190 -1.085 1.00 94.81 84 ASN A O 1
ATOM 696 N N . ILE A 1 85 ? -8.765 -8.777 -0.488 1.00 95.06 85 ILE A N 1
ATOM 697 C CA . ILE A 1 85 ? -9.661 -7.626 -0.253 1.00 95.06 85 ILE A CA 1
ATOM 698 C C . ILE A 1 85 ? -9.898 -6.744 -1.490 1.00 95.06 85 ILE A C 1
ATOM 700 O O . ILE A 1 85 ? -10.832 -5.951 -1.517 1.00 95.06 85 ILE A O 1
ATOM 704 N N . ARG A 1 86 ? -9.079 -6.859 -2.545 1.00 93.44 86 ARG A N 1
ATOM 705 C CA . ARG A 1 86 ? -9.109 -5.937 -3.704 1.00 93.44 86 ARG A CA 1
ATOM 706 C C . ARG A 1 86 ? -10.430 -5.872 -4.475 1.00 93.44 86 ARG A C 1
ATOM 708 O O . ARG A 1 86 ? -10.627 -4.926 -5.227 1.00 93.44 86 ARG A O 1
ATOM 715 N N . ASN A 1 87 ? -11.278 -6.893 -4.362 1.00 92.31 87 ASN A N 1
ATOM 716 C CA . ASN A 1 87 ? -12.555 -6.956 -5.075 1.00 92.31 87 ASN A CA 1
ATOM 717 C C . ASN A 1 87 ? -13.748 -6.578 -4.185 1.00 92.31 87 ASN A C 1
ATOM 719 O O . ASN A 1 87 ? -14.851 -6.460 -4.710 1.00 92.31 87 ASN A O 1
ATOM 723 N N . SER A 1 88 ? -13.557 -6.428 -2.868 1.00 90.56 88 SER A N 1
ATOM 724 C CA . SER A 1 88 ? -14.658 -6.121 -1.949 1.00 90.56 88 SER A CA 1
ATOM 725 C C . SER A 1 88 ? -14.873 -4.620 -1.773 1.00 90.56 88 SER A C 1
ATOM 727 O O . SER A 1 88 ? -16.013 -4.175 -1.669 1.00 90.56 88 SER A O 1
ATOM 729 N N . ARG A 1 89 ? -13.796 -3.828 -1.738 1.00 91.75 89 ARG A N 1
ATOM 730 C CA . ARG A 1 89 ? -13.835 -2.382 -1.472 1.00 91.75 89 ARG A CA 1
ATOM 731 C C . ARG A 1 89 ? -12.751 -1.654 -2.271 1.00 91.75 89 ARG A C 1
ATOM 733 O O . ARG A 1 89 ? -11.774 -2.266 -2.700 1.00 91.75 89 ARG A O 1
ATOM 740 N N . ASP A 1 90 ? -12.886 -0.337 -2.421 1.00 94.44 90 ASP A N 1
ATOM 741 C CA . ASP A 1 90 ? -11.795 0.495 -2.939 1.00 94.44 90 ASP A CA 1
ATOM 742 C C . ASP A 1 90 ? -10.662 0.562 -1.910 1.00 94.44 90 ASP A C 1
ATOM 744 O O . ASP A 1 90 ? -10.865 1.019 -0.781 1.00 94.44 90 ASP A O 1
ATOM 748 N N . ILE A 1 91 ? -9.469 0.110 -2.304 1.00 96.50 91 ILE A N 1
ATOM 749 C CA . ILE A 1 91 ? -8.304 -0.013 -1.423 1.00 96.50 91 ILE A CA 1
ATOM 750 C C . ILE A 1 91 ? -7.262 1.060 -1.739 1.00 96.50 91 ILE A C 1
ATOM 752 O O . ILE A 1 91 ? -6.824 1.225 -2.881 1.00 96.50 91 ILE A O 1
ATOM 756 N N . PHE A 1 92 ? -6.789 1.725 -0.692 1.00 97.56 92 PHE A N 1
ATOM 757 C CA . PHE A 1 92 ? -5.709 2.706 -0.721 1.00 97.56 92 PHE A CA 1
ATOM 758 C C . PHE A 1 92 ? -4.673 2.357 0.341 1.00 97.56 92 PHE A C 1
ATOM 760 O O . PHE A 1 92 ? -4.950 1.551 1.218 1.00 97.56 92 PHE A O 1
ATOM 767 N N . TYR A 1 93 ? -3.499 2.983 0.307 1.00 97.75 93 TYR A N 1
ATOM 768 C CA . TYR A 1 93 ? -2.573 2.959 1.447 1.00 97.75 93 TYR A CA 1
ATOM 769 C C . TYR A 1 93 ? -2.621 4.299 2.185 1.00 97.75 93 TYR A C 1
ATOM 771 O O . TYR A 1 93 ? -2.825 5.349 1.566 1.00 97.75 93 TYR A O 1
ATOM 779 N N . LEU A 1 94 ? -2.407 4.299 3.500 1.00 97.38 94 LEU A N 1
ATOM 780 C CA . LEU A 1 94 ? -2.353 5.535 4.280 1.00 97.38 94 LEU A CA 1
ATOM 781 C C . LEU A 1 94 ? -0.897 5.939 4.499 1.00 97.38 94 LEU A C 1
ATOM 783 O O . LEU A 1 94 ? -0.070 5.139 4.923 1.00 97.38 94 LEU A O 1
ATOM 787 N N . TYR A 1 95 ? -0.585 7.209 4.249 1.00 96.44 95 TYR A N 1
ATOM 788 C CA . TYR A 1 95 ? 0.744 7.752 4.506 1.00 96.44 95 TYR A CA 1
ATOM 789 C C . TYR A 1 95 ? 0.653 9.145 5.106 1.00 96.44 95 TYR A C 1
ATOM 791 O O . TYR A 1 95 ? 0.145 10.076 4.472 1.00 96.44 95 TYR A O 1
ATOM 799 N N . GLN A 1 96 ? 1.160 9.281 6.329 1.00 94.06 96 GLN A N 1
ATOM 800 C CA . GLN A 1 96 ? 1.128 10.520 7.095 1.00 94.06 96 GLN A CA 1
ATOM 801 C C . GLN A 1 96 ? 2.406 10.647 7.920 1.00 94.06 96 GLN A C 1
ATOM 803 O O . GLN A 1 96 ? 2.852 9.694 8.548 1.00 94.06 96 GLN A O 1
ATOM 808 N N . ASN A 1 97 ? 3.028 11.828 7.914 1.00 91.56 97 ASN A N 1
ATOM 809 C CA . ASN A 1 97 ? 4.232 12.111 8.708 1.00 91.56 97 ASN A CA 1
ATOM 810 C C . ASN A 1 97 ? 5.373 11.089 8.525 1.00 91.56 97 ASN A C 1
ATOM 812 O O . ASN A 1 97 ? 6.088 10.769 9.472 1.00 91.56 97 ASN A O 1
ATOM 816 N N . ARG A 1 98 ? 5.565 10.604 7.288 1.00 92.31 98 ARG A N 1
ATOM 817 C CA . ARG A 1 98 ? 6.560 9.574 6.919 1.00 92.31 98 ARG A CA 1
ATOM 818 C C . ARG A 1 98 ? 6.313 8.186 7.519 1.00 92.31 98 ARG A C 1
ATOM 820 O O . ARG A 1 98 ? 7.232 7.374 7.572 1.00 92.31 98 ARG A O 1
ATOM 827 N N . ILE A 1 99 ? 5.094 7.927 7.966 1.00 95.25 99 ILE A N 1
ATOM 828 C CA . ILE A 1 99 ? 4.649 6.640 8.484 1.00 95.25 99 ILE A CA 1
ATOM 829 C C . ILE A 1 99 ? 3.586 6.116 7.524 1.00 95.25 99 ILE A C 1
ATOM 831 O O . ILE A 1 99 ? 2.725 6.875 7.075 1.00 95.25 99 ILE A O 1
ATOM 835 N N . GLU A 1 100 ? 3.684 4.833 7.197 1.00 95.38 100 GLU A N 1
ATOM 836 C CA . GLU A 1 100 ? 2.753 4.127 6.323 1.00 95.38 100 GLU A CA 1
ATOM 837 C C . GLU A 1 100 ? 1.904 3.151 7.145 1.00 95.38 100 GLU A C 1
ATOM 839 O O . GLU A 1 100 ? 2.426 2.516 8.065 1.00 95.38 100 GLU A O 1
ATOM 844 N N . ILE A 1 101 ? 0.619 3.055 6.806 1.00 97.25 101 ILE A N 1
ATOM 845 C CA . ILE A 1 101 ? -0.251 1.924 7.146 1.00 97.25 101 ILE A CA 1
ATOM 846 C C . ILE A 1 101 ? -0.633 1.251 5.832 1.00 97.25 101 ILE A C 1
ATOM 848 O O . ILE A 1 101 ? -0.948 1.947 4.856 1.00 97.25 101 ILE A O 1
ATOM 852 N N . ASP A 1 102 ? -0.577 -0.079 5.807 1.00 97.06 102 ASP A N 1
ATOM 853 C CA . ASP A 1 102 ? -0.613 -0.845 4.560 1.00 97.06 102 ASP A CA 1
ATOM 854 C C . ASP A 1 102 ? -1.859 -0.580 3.726 1.00 97.06 102 ASP A C 1
ATOM 856 O O . ASP A 1 102 ? -1.733 -0.322 2.523 1.00 97.06 102 ASP A O 1
ATOM 860 N N . PHE A 1 103 ? -3.035 -0.595 4.367 1.00 97.81 103 PHE A N 1
ATOM 861 C CA . PHE A 1 103 ? -4.297 -0.368 3.683 1.00 97.81 103 PHE A CA 1
ATOM 862 C C . PHE A 1 103 ? -5.286 0.495 4.471 1.00 97.81 103 PHE A C 1
ATOM 864 O O . PHE A 1 103 ? -5.353 0.483 5.701 1.00 97.81 103 PHE A O 1
ATOM 871 N N . ILE A 1 104 ? -6.105 1.220 3.718 1.00 97.38 104 ILE A N 1
ATOM 872 C CA . ILE A 1 104 ? -7.316 1.890 4.167 1.00 9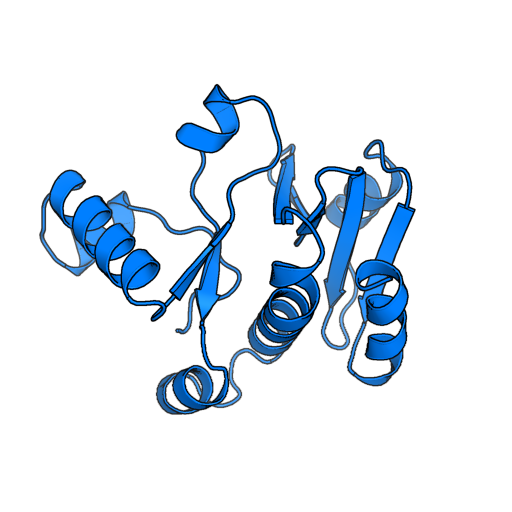7.38 104 ILE A CA 1
ATOM 873 C C . ILE A 1 104 ? -8.369 1.794 3.061 1.00 97.38 104 ILE A C 1
ATOM 875 O O . ILE A 1 104 ? -8.068 2.007 1.883 1.00 97.38 104 ILE A O 1
ATOM 879 N N . THR A 1 105 ? -9.596 1.458 3.435 1.00 96.06 105 THR A N 1
ATOM 880 C CA . THR A 1 105 ? -10.733 1.375 2.513 1.00 96.06 105 THR A CA 1
ATOM 881 C C . THR A 1 105 ? -11.451 2.722 2.370 1.00 96.06 105 THR A C 1
ATOM 883 O O . THR A 1 105 ? -11.296 3.619 3.204 1.00 96.06 105 THR A O 1
ATOM 886 N N . SER A 1 106 ? -12.275 2.884 1.331 1.00 92.50 106 SER A N 1
ATOM 887 C CA . SER A 1 106 ? -13.102 4.090 1.147 1.00 92.50 106 SER A CA 1
ATOM 888 C C . SER A 1 106 ? -14.098 4.341 2.294 1.00 92.50 106 SER A C 1
ATOM 890 O O . SER A 1 106 ? -14.373 5.496 2.617 1.00 92.50 106 SER A O 1
ATOM 892 N N . ASP A 1 107 ? -14.571 3.286 2.964 1.00 93.31 107 ASP A N 1
ATOM 893 C CA . ASP A 1 107 ? -15.395 3.316 4.183 1.00 93.31 107 ASP A CA 1
ATOM 894 C C . ASP A 1 107 ? -14.569 3.392 5.489 1.00 93.31 107 ASP A C 1
ATOM 896 O O . ASP A 1 107 ? -15.096 3.193 6.580 1.00 93.31 107 ASP A O 1
ATOM 900 N N . LYS A 1 108 ? -13.280 3.756 5.396 1.00 95.25 108 LYS A N 1
ATOM 901 C CA . LYS A 1 108 ? -12.369 4.047 6.521 1.00 95.25 108 LYS A CA 1
ATOM 902 C C . LYS A 1 108 ? -12.107 2.871 7.472 1.00 95.25 108 LYS A C 1
ATOM 904 O O . LYS A 1 108 ? -11.988 3.062 8.687 1.00 95.25 108 LYS A O 1
ATOM 909 N N . ILE A 1 109 ? -11.945 1.670 6.930 1.00 96.50 109 ILE A N 1
ATOM 910 C CA . ILE A 1 109 ? -11.373 0.527 7.646 1.00 96.50 109 ILE A CA 1
ATOM 911 C C . ILE A 1 109 ? -9.854 0.583 7.474 1.00 96.50 109 ILE A C 1
ATOM 913 O O . ILE A 1 109 ? -9.352 0.478 6.357 1.00 96.50 109 ILE A O 1
ATOM 917 N N . LEU A 1 110 ? -9.117 0.763 8.571 1.00 97.25 110 LEU A N 1
ATOM 918 C CA . LEU A 1 110 ? -7.654 0.695 8.583 1.00 97.25 110 LEU A CA 1
ATOM 919 C C . LEU A 1 110 ? -7.198 -0.752 8.742 1.00 97.25 110 LEU A C 1
ATOM 921 O O . LEU A 1 110 ? -7.658 -1.447 9.649 1.00 97.25 110 LEU A O 1
ATOM 925 N N . ILE A 1 111 ? -6.260 -1.186 7.905 1.00 97.00 111 ILE A N 1
ATOM 926 C CA . ILE A 1 111 ? -5.737 -2.550 7.931 1.00 97.00 111 ILE A CA 1
ATOM 927 C C . ILE A 1 111 ? -4.214 -2.488 7.904 1.00 97.00 111 ILE A C 1
ATOM 929 O O . ILE A 1 111 ? -3.626 -1.862 7.023 1.00 97.00 111 ILE A O 1
ATOM 933 N N . GLU A 1 112 ? -3.582 -3.159 8.861 1.00 97.50 112 GLU A N 1
ATOM 934 C CA . GLU A 1 112 ? -2.131 -3.320 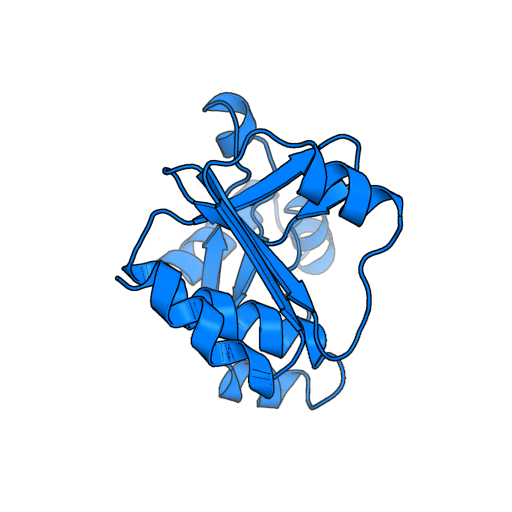8.909 1.00 97.50 112 GLU A CA 1
ATOM 935 C C . GLU A 1 112 ? -1.777 -4.806 8.869 1.00 97.50 112 GLU A C 1
ATOM 937 O O . GLU A 1 112 ? -2.352 -5.621 9.599 1.00 97.50 112 GLU A O 1
ATOM 942 N N . SER A 1 113 ? -0.814 -5.145 8.017 1.00 96.69 113 SER A N 1
ATOM 943 C CA . SER A 1 113 ? -0.346 -6.503 7.797 1.00 96.69 113 SER A CA 1
ATOM 944 C C . SER A 1 113 ? 1.010 -6.699 8.466 1.00 96.69 113 SER A C 1
ATOM 946 O O . SER A 1 113 ? 1.995 -6.048 8.121 1.00 96.69 113 SER A O 1
ATOM 948 N N . LYS A 1 114 ? 1.105 -7.663 9.381 1.00 96.25 114 LYS A N 1
ATOM 949 C CA . LYS A 1 114 ? 2.380 -8.108 9.949 1.00 96.25 114 LYS A CA 1
ATOM 950 C C . LYS A 1 114 ? 2.559 -9.603 9.753 1.00 96.25 114 LYS A C 1
ATOM 952 O O . LYS A 1 114 ? 1.623 -10.383 9.859 1.00 96.25 114 LYS A O 1
ATOM 957 N N . TYR A 1 115 ? 3.789 -10.016 9.480 1.00 94.56 115 TYR A N 1
ATOM 958 C CA . TYR A 1 115 ? 4.149 -11.429 9.441 1.00 94.56 115 TYR A CA 1
ATOM 959 C C . TYR A 1 115 ? 5.073 -11.726 10.618 1.00 94.56 115 TYR A C 1
ATOM 961 O O . TYR A 1 115 ? 6.275 -11.481 10.532 1.00 94.56 115 TYR A O 1
ATOM 969 N N . TYR A 1 116 ? 4.482 -12.144 11.742 1.00 93.00 116 TYR A N 1
ATOM 970 C CA . TYR A 1 116 ? 5.161 -12.434 13.013 1.00 93.00 116 TYR A CA 1
ATOM 971 C C . TYR A 1 116 ? 6.109 -11.319 13.473 1.00 93.00 116 TYR A C 1
ATOM 973 O O . TYR A 1 116 ? 7.236 -11.561 13.898 1.00 93.00 116 TYR A O 1
ATOM 981 N N . SER A 1 117 ? 5.650 -10.074 13.354 1.00 93.44 117 SER A N 1
ATOM 982 C CA . SER A 1 117 ? 6.390 -8.881 13.771 1.00 93.44 117 SER A CA 1
ATOM 983 C C . SER A 1 117 ? 5.455 -7.848 14.387 1.00 93.44 117 SER A C 1
ATOM 985 O O . SER A 1 117 ? 4.241 -7.891 14.193 1.00 93.44 117 SER A O 1
ATOM 987 N N . GLU A 1 118 ? 6.021 -6.920 15.151 1.00 92.75 118 GLU A N 1
ATOM 988 C CA . GLU A 1 118 ? 5.263 -5.864 15.817 1.00 92.75 118 GLU A CA 1
ATOM 989 C C . GLU A 1 118 ? 5.315 -4.551 15.029 1.00 92.75 118 GLU A C 1
ATOM 991 O O . GLU A 1 118 ? 6.254 -4.274 14.275 1.00 92.75 118 GLU A O 1
ATOM 996 N N . MET A 1 119 ? 4.289 -3.717 15.205 1.00 93.19 119 MET A N 1
ATOM 997 C CA . MET A 1 119 ? 4.350 -2.331 14.750 1.00 93.19 119 MET A CA 1
ATOM 998 C C . MET A 1 119 ? 5.389 -1.570 15.569 1.00 93.19 119 MET A C 1
ATOM 1000 O O . MET A 1 119 ? 5.471 -1.724 16.784 1.00 93.19 119 MET A O 1
ATOM 1004 N N . ASN A 1 120 ? 6.126 -0.671 14.922 1.00 94.38 120 ASN A N 1
ATOM 1005 C CA . ASN A 1 120 ? 6.920 0.296 15.673 1.00 94.38 120 ASN A CA 1
ATOM 1006 C C . ASN A 1 120 ? 6.007 1.327 16.367 1.00 94.38 120 ASN A C 1
ATOM 1008 O O . ASN A 1 120 ? 4.887 1.578 15.923 1.00 94.38 120 ASN A O 1
ATOM 1012 N N . GLU A 1 121 ? 6.518 1.986 17.408 1.00 95.06 121 GLU A N 1
ATOM 1013 C CA . GLU A 1 121 ? 5.772 2.967 18.218 1.00 95.06 121 GLU A CA 1
ATOM 1014 C C . GLU A 1 121 ? 5.075 4.060 17.397 1.00 95.06 121 GLU A C 1
ATOM 1016 O O . GLU A 1 121 ? 3.931 4.435 17.651 1.00 95.06 121 GLU A O 1
ATOM 1021 N N . LYS A 1 122 ? 5.753 4.574 16.366 1.00 95.56 122 LYS A N 1
ATOM 1022 C CA . LYS A 1 122 ? 5.205 5.630 15.508 1.00 95.56 122 LYS A CA 1
ATOM 1023 C C . LYS A 1 122 ? 4.041 5.115 14.663 1.00 95.56 122 LYS A C 1
ATOM 1025 O O . LYS A 1 122 ? 3.041 5.813 14.514 1.00 95.56 122 LYS A O 1
ATOM 1030 N N . GLN A 1 123 ? 4.181 3.907 14.125 1.00 96.19 123 GLN A N 1
ATOM 1031 C CA . GLN A 1 123 ? 3.166 3.232 13.330 1.00 96.19 123 GLN A CA 1
ATOM 1032 C C . GLN A 1 123 ? 1.951 2.883 14.180 1.00 96.19 123 GLN A C 1
ATOM 1034 O O . GLN A 1 123 ? 0.839 3.226 13.795 1.00 96.19 123 GLN A O 1
ATOM 1039 N N . LYS A 1 124 ? 2.169 2.315 15.370 1.00 96.62 124 LYS A N 1
ATOM 1040 C CA . LYS A 1 124 ? 1.109 2.018 16.334 1.00 96.62 124 LYS A CA 1
ATOM 1041 C C . LYS A 1 124 ? 0.329 3.276 16.715 1.00 96.62 124 LYS A C 1
ATOM 1043 O O . LYS A 1 124 ? -0.892 3.302 16.602 1.00 96.62 124 LYS A O 1
ATOM 1048 N N . LYS A 1 125 ? 1.035 4.365 17.043 1.00 96.50 125 LYS A N 1
ATOM 1049 C CA . LYS A 1 125 ? 0.404 5.656 17.345 1.00 96.50 125 LYS A CA 1
ATOM 1050 C C . LYS A 1 125 ? -0.439 6.176 16.179 1.00 96.50 125 LYS A C 1
ATOM 1052 O O . LYS A 1 125 ? -1.540 6.673 16.408 1.00 96.50 125 LYS A O 1
ATOM 1057 N N . LEU A 1 126 ? 0.053 6.091 14.940 1.00 97.06 126 LEU A N 1
ATOM 1058 C CA . LEU A 1 126 ? -0.733 6.491 13.767 1.00 97.06 126 LEU A CA 1
ATOM 1059 C C . LEU A 1 126 ? -1.966 5.595 13.592 1.00 97.06 126 LEU A C 1
ATOM 1061 O O . LEU A 1 126 ? -3.064 6.114 13.423 1.00 97.06 126 LEU A O 1
ATOM 1065 N N . PHE A 1 127 ? -1.789 4.277 13.672 1.00 96.94 127 PHE A N 1
ATOM 1066 C CA . PHE A 1 127 ? -2.856 3.291 13.522 1.00 96.94 127 PHE A CA 1
ATOM 1067 C C . PHE A 1 127 ? -3.993 3.521 14.527 1.00 96.94 127 PHE A C 1
ATOM 1069 O O . PHE A 1 127 ? -5.165 3.511 14.158 1.00 96.94 127 PHE A O 1
ATOM 1076 N N . GLU A 1 128 ? -3.657 3.807 15.785 1.00 96.12 128 GLU A N 1
ATOM 1077 C CA . GLU A 1 128 ? -4.627 4.074 16.850 1.00 96.12 128 GLU A CA 1
ATOM 1078 C C . GLU A 1 128 ? -5.296 5.450 16.713 1.00 96.12 128 GLU A C 1
ATOM 1080 O O . GLU A 1 128 ? -6.506 5.568 16.899 1.00 96.12 128 GLU A O 1
ATOM 1085 N N . SER A 1 129 ? -4.537 6.494 16.360 1.00 95.94 129 SER A N 1
ATOM 1086 C CA . SER A 1 129 ? -5.036 7.881 16.366 1.00 95.94 129 SER A CA 1
ATOM 1087 C C . SER A 1 129 ? -5.738 8.330 15.081 1.00 95.94 129 SER A C 1
ATOM 1089 O O . SER A 1 129 ? -6.521 9.278 15.129 1.00 95.94 129 SER A O 1
ATOM 1091 N N . TYR A 1 130 ? -5.478 7.693 13.935 1.00 96.56 130 TYR A N 1
ATOM 1092 C CA . TYR A 1 130 ? -6.086 8.092 12.663 1.00 96.56 130 TYR A CA 1
ATOM 1093 C C . TYR A 1 130 ? -7.604 7.846 12.674 1.00 96.56 130 TYR A C 1
ATOM 1095 O O . TYR A 1 130 ? -8.016 6.788 13.145 1.00 96.56 130 TYR A O 1
ATOM 1103 N N . PRO A 1 131 ? -8.455 8.757 12.160 1.00 94.94 131 PRO A N 1
ATOM 1104 C CA . PRO A 1 131 ? -9.907 8.568 12.154 1.00 94.94 131 PRO A CA 1
ATOM 1105 C C . PRO A 1 131 ? -10.321 7.394 11.252 1.00 94.94 131 PRO A C 1
ATOM 1107 O O . PRO A 1 131 ? -10.263 7.489 10.026 1.00 94.94 131 PRO A O 1
ATOM 1110 N N . ALA A 1 132 ? -10.759 6.302 11.879 1.00 96.00 132 ALA A N 1
ATOM 1111 C CA . ALA A 1 132 ? -11.170 5.056 11.238 1.00 96.00 132 ALA A CA 1
ATOM 1112 C C . ALA A 1 132 ? -12.442 4.526 11.904 1.00 96.00 132 ALA A C 1
ATOM 1114 O O . ALA A 1 132 ? -12.519 4.540 13.137 1.00 96.00 132 ALA A O 1
ATOM 1115 N N . GLU A 1 133 ? -13.380 4.013 11.109 1.00 95.56 133 GLU A N 1
ATOM 1116 C CA . GLU A 1 133 ? -14.578 3.324 11.616 1.00 95.56 133 GLU A CA 1
ATOM 1117 C C . GLU A 1 133 ? -14.198 1.980 12.247 1.00 95.56 133 GLU A C 1
ATOM 1119 O O . GLU A 1 133 ? -14.764 1.550 13.251 1.00 95.56 133 GLU A O 1
ATOM 1124 N N . LYS A 1 134 ? -13.177 1.327 11.684 1.00 95.56 134 LYS A N 1
ATOM 1125 C CA . LYS A 1 134 ? -12.673 0.036 12.148 1.00 95.56 134 LYS A CA 1
ATOM 1126 C C . LYS A 1 134 ? -11.172 -0.082 11.913 1.00 95.56 134 LYS A C 1
ATOM 1128 O O . LYS A 1 134 ? -10.620 0.549 11.014 1.00 95.56 134 LYS A O 1
ATOM 1133 N N . ARG A 1 135 ? -10.505 -0.882 12.746 1.00 96.69 135 ARG A N 1
ATOM 1134 C CA . ARG A 1 135 ? -9.064 -1.150 12.679 1.00 96.69 135 ARG A CA 1
ATOM 1135 C C . ARG A 1 135 ? -8.822 -2.645 12.780 1.00 96.69 135 ARG A C 1
ATOM 1137 O O . ARG A 1 135 ? -9.324 -3.276 13.706 1.00 96.69 135 ARG A O 1
ATOM 1144 N N . ILE A 1 136 ? -8.055 -3.190 11.847 1.00 96.44 136 ILE A N 1
ATOM 1145 C CA . ILE A 1 136 ? -7.750 -4.615 11.771 1.00 96.44 136 ILE A CA 1
ATOM 1146 C C . ILE A 1 136 ? -6.235 -4.772 11.663 1.00 96.44 136 ILE A C 1
ATOM 1148 O O . ILE A 1 136 ? -5.618 -4.352 10.689 1.00 96.44 136 ILE A O 1
ATOM 1152 N N . LEU A 1 137 ? -5.630 -5.368 12.686 1.00 96.81 137 LEU A N 1
ATOM 1153 C CA . LEU A 1 137 ? -4.266 -5.876 12.608 1.00 96.81 137 LEU A CA 1
ATOM 1154 C C . LEU A 1 137 ? -4.345 -7.367 12.300 1.00 96.81 137 LEU A C 1
ATOM 1156 O O . LEU A 1 137 ? -4.955 -8.119 13.066 1.00 96.81 137 LEU A O 1
ATOM 1160 N N . VAL A 1 138 ? -3.721 -7.769 11.197 1.00 96.88 138 VAL A N 1
ATOM 1161 C CA . VAL A 1 138 ? -3.548 -9.174 10.834 1.00 96.88 138 VAL A CA 1
ATOM 1162 C C . VAL A 1 138 ? -2.078 -9.520 11.035 1.00 96.88 138 VAL A C 1
ATOM 1164 O O . VAL A 1 138 ? -1.228 -9.047 10.281 1.00 96.88 138 VAL A O 1
ATOM 1167 N N . ASN A 1 139 ? -1.767 -10.305 12.067 1.00 96.56 139 ASN A N 1
ATOM 1168 C CA . ASN A 1 139 ? -0.409 -10.740 12.371 1.00 96.56 139 ASN A CA 1
ATOM 1169 C C . ASN A 1 139 ? -0.242 -12.252 12.180 1.00 96.56 139 ASN A C 1
ATOM 1171 O O . ASN A 1 139 ? -0.565 -13.052 13.057 1.00 96.56 139 ASN A O 1
ATOM 1175 N N . GLY A 1 140 ? 0.312 -12.639 11.033 1.00 94.88 140 GLY A N 1
ATOM 1176 C CA . GLY A 1 140 ? 0.549 -14.035 10.686 1.00 94.88 140 GLY A CA 1
ATOM 1177 C C . GLY A 1 140 ? -0.697 -14.780 10.200 1.00 94.88 140 GLY A C 1
ATOM 1178 O O . GLY A 1 140 ? -1.812 -14.262 10.148 1.00 94.88 140 GLY A O 1
ATOM 1179 N N . ILE A 1 141 ? -0.482 -16.035 9.805 1.00 93.94 141 ILE A N 1
ATOM 1180 C CA . ILE A 1 141 ? -1.469 -16.851 9.079 1.00 93.94 141 ILE A CA 1
ATOM 1181 C C . ILE A 1 141 ? -2.687 -17.187 9.955 1.00 93.94 141 ILE A C 1
ATOM 1183 O O . ILE A 1 141 ? -3.805 -17.287 9.457 1.00 93.94 141 ILE A O 1
ATOM 1187 N N . GLN A 1 142 ? -2.490 -17.322 11.268 1.00 94.19 142 GLN A N 1
ATOM 1188 C CA . GLN A 1 142 ? -3.548 -17.677 12.219 1.00 94.19 142 GLN A CA 1
ATOM 1189 C C . GLN A 1 142 ? -4.653 -16.614 12.284 1.00 94.19 142 GLN A C 1
ATOM 1191 O O . GLN A 1 142 ? -5.804 -16.925 12.586 1.00 94.19 142 GLN A O 1
ATOM 1196 N N . GLU A 1 143 ? -4.316 -15.362 11.978 1.00 95.88 143 GLU A N 1
ATOM 1197 C CA . GLU A 1 143 ? -5.234 -14.230 12.062 1.00 95.88 143 GLU A CA 1
ATOM 1198 C C . GLU A 1 143 ? -5.923 -13.896 10.733 1.00 95.88 143 GLU A C 1
ATOM 1200 O O . GLU A 1 143 ? -6.688 -12.937 10.678 1.00 95.88 143 GLU A O 1
ATOM 1205 N N . LEU A 1 144 ? -5.703 -14.682 9.669 1.00 93.62 144 LEU A N 1
ATOM 1206 C CA . LEU A 1 144 ? -6.293 -14.423 8.348 1.00 93.62 144 LEU A CA 1
ATOM 1207 C C . LEU A 1 144 ? -7.826 -14.356 8.364 1.00 93.62 144 LEU A C 1
ATOM 1209 O O . LEU A 1 144 ? -8.396 -13.607 7.580 1.00 93.62 144 LEU A O 1
ATOM 1213 N N . HIS A 1 145 ? -8.483 -15.064 9.285 1.00 93.69 145 HIS A N 1
ATOM 1214 C CA . HIS A 1 145 ? -9.939 -15.017 9.467 1.00 93.69 145 HIS A CA 1
ATOM 1215 C C . HIS A 1 145 ? -10.470 -13.600 9.760 1.00 93.69 145 HIS A C 1
ATOM 1217 O O . HIS A 1 145 ? -11.615 -13.290 9.449 1.00 93.69 145 HIS A O 1
ATOM 1223 N N . LYS A 1 146 ? -9.640 -12.696 10.302 1.00 94.00 146 LYS A N 1
ATOM 1224 C CA . LYS A 1 146 ? -10.020 -11.289 10.527 1.00 94.00 146 LYS A CA 1
ATOM 1225 C C . LYS A 1 146 ? -10.283 -10.532 9.218 1.00 94.00 146 LYS A C 1
ATOM 1227 O O . LYS A 1 146 ? -10.897 -9.469 9.233 1.00 94.00 146 LYS A O 1
ATOM 1232 N N . ILE A 1 147 ? -9.801 -11.051 8.084 1.00 91.19 147 ILE A N 1
ATOM 12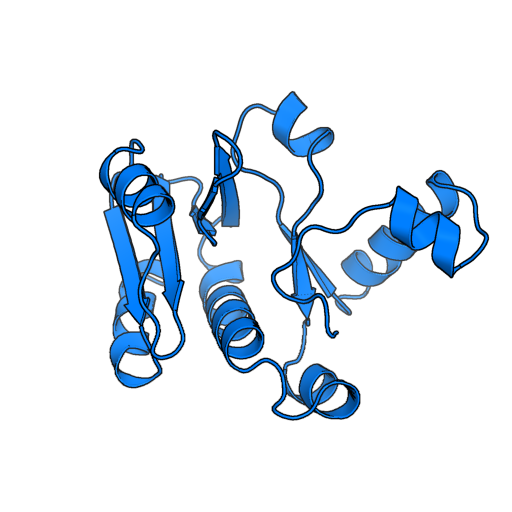33 C CA . ILE A 1 147 ? -10.000 -10.451 6.759 1.00 91.19 147 ILE A CA 1
ATOM 1234 C C . ILE A 1 147 ? -11.419 -10.697 6.247 1.00 91.19 147 ILE A C 1
ATOM 1236 O O . ILE A 1 147 ? -11.929 -9.874 5.490 1.00 91.19 147 ILE A O 1
ATOM 1240 N N . ASP A 1 148 ? -12.087 -11.765 6.689 1.00 89.00 148 ASP A N 1
ATOM 1241 C CA . ASP A 1 148 ? -13.460 -12.080 6.273 1.00 89.00 148 ASP A CA 1
ATOM 1242 C C . ASP A 1 148 ? -14.427 -10.942 6.642 1.00 89.00 148 ASP A C 1
ATOM 1244 O O . ASP A 1 148 ? -15.370 -10.638 5.913 1.00 89.00 148 ASP A O 1
ATOM 1248 N N . GLU A 1 149 ? -14.109 -10.211 7.711 1.00 83.88 149 GLU A N 1
ATOM 1249 C CA . GLU A 1 149 ? -14.815 -9.005 8.144 1.00 83.88 149 GLU A CA 1
ATOM 1250 C C . GLU A 1 149 ? -14.718 -7.823 7.153 1.00 83.88 149 GLU A C 1
ATOM 1252 O O . GLU A 1 149 ? -15.440 -6.841 7.312 1.00 83.88 149 GLU A O 1
ATOM 1257 N N . ILE A 1 150 ? -13.806 -7.891 6.175 1.00 81.31 150 ILE A N 1
ATOM 1258 C CA . ILE A 1 150 ? -13.572 -6.912 5.093 1.00 81.31 150 ILE A CA 1
ATOM 1259 C C . ILE A 1 150 ? -14.118 -7.433 3.753 1.00 81.31 150 ILE A C 1
ATOM 1261 O O . ILE A 1 150 ? -14.098 -6.727 2.742 1.00 81.31 150 ILE A O 1
ATOM 1265 N N . ILE A 1 151 ? -14.559 -8.685 3.690 1.00 80.62 151 ILE A N 1
ATOM 1266 C CA . ILE A 1 151 ? -15.146 -9.271 2.479 1.00 80.62 151 ILE A CA 1
ATOM 1267 C C . ILE A 1 151 ? -16.676 -9.266 2.580 1.00 80.62 151 ILE A C 1
ATOM 1269 O O . ILE A 1 151 ? -17.339 -9.129 1.554 1.00 80.62 151 ILE A O 1
ATOM 1273 N N . ALA A 1 152 ? -17.211 -9.341 3.803 1.00 66.44 152 ALA A N 1
ATOM 1274 C CA . ALA A 1 152 ? -18.615 -9.075 4.115 1.00 66.44 152 ALA A CA 1
ATOM 1275 C C . ALA A 1 152 ? -19.017 -7.610 3.856 1.00 66.44 152 ALA A C 1
ATOM 1277 O O . ALA A 1 152 ? -20.184 -7.420 3.455 1.00 66.44 152 ALA A O 1
#

pLDDT: mean 92.91, std 5.62, range [62.16, 97.81]

Radius of gyration: 15.52 Å; chains: 1; bounding box: 36×34×39 Å